Protein AF-A0ABD0RAZ3-F1 (afdb_monomer_lite)

Secondary structure (DSSP, 8-state):
-HHHHHHHTT--GGGHHHHHHHHHHHHT-HHHHHH----HHHHHHIIIIIIIHHHHHHHHHHHTTS-----------TT---

Organism: Cirrhinus mrigala (NCBI:txid683832)

pLDDT: mean 90.65, std 8.87, range [46.56, 96.75]

Structure (mmCIF, N/CA/C/O backbone):
data_AF-A0ABD0RAZ3-F1
#
_entry.id   AF-A0ABD0RAZ3-F1
#
loop_
_atom_site.group_PDB
_atom_site.id
_atom_site.type_symbol
_atom_site.label_atom_id
_atom_site.label_alt_id
_atom_site.label_comp_id
_atom_site.label_asym_id
_atom_site.label_entity_id
_atom_site.label_seq_id
_atom_site.pdbx_PDB_ins_code
_atom_site.Cartn_x
_atom_site.Cartn_y
_atom_site.Cartn_z
_atom_site.occupancy
_atom_site.B_iso_or_equiv
_atom_site.auth_seq_id
_atom_site.auth_comp_id
_atom_site.auth_asym_id
_atom_site.auth_atom_id
_atom_site.pdbx_PDB_model_num
ATOM 1 N N . MET A 1 1 ? -11.457 21.456 3.009 1.00 83.12 1 MET A N 1
ATOM 2 C CA . MET A 1 1 ? -10.591 20.524 3.767 1.00 83.12 1 MET A CA 1
ATOM 3 C C . MET A 1 1 ? -9.577 19.817 2.878 1.00 83.12 1 MET A C 1
ATOM 5 O O . MET A 1 1 ? -8.411 20.108 3.058 1.00 83.12 1 MET A O 1
ATOM 9 N N . VAL A 1 2 ? -9.967 18.990 1.893 1.00 91.56 2 VAL A N 1
ATOM 10 C CA . VAL A 1 2 ? -9.007 18.182 1.095 1.00 91.56 2 VAL A CA 1
ATOM 11 C C . VAL A 1 2 ? -7.873 19.009 0.469 1.00 91.56 2 VAL A C 1
ATOM 13 O O . VAL A 1 2 ? -6.713 18.695 0.694 1.00 91.56 2 VAL A O 1
ATOM 16 N N . LEU A 1 3 ? -8.181 20.098 -0.249 1.00 92.62 3 LEU A N 1
ATOM 17 C CA . LEU A 1 3 ? -7.145 20.944 -0.868 1.00 92.62 3 LEU A CA 1
ATOM 18 C C . LEU A 1 3 ? -6.214 21.615 0.157 1.00 92.62 3 LEU A C 1
ATOM 20 O O . LEU A 1 3 ? -5.023 21.741 -0.098 1.00 92.62 3 LEU A O 1
ATOM 24 N N . GLY A 1 4 ? -6.744 21.997 1.324 1.00 94.56 4 GLY A N 1
ATOM 25 C CA . GLY A 1 4 ? -5.949 22.562 2.418 1.00 94.56 4 GLY A CA 1
ATOM 26 C C . GLY A 1 4 ? -4.985 21.534 3.012 1.00 94.56 4 GLY A C 1
ATOM 27 O O . GLY A 1 4 ? -3.802 21.816 3.128 1.00 94.56 4 GLY A O 1
ATOM 28 N N . THR A 1 5 ? -5.463 20.315 3.282 1.00 93.44 5 THR A N 1
ATOM 29 C CA . THR A 1 5 ? -4.633 19.200 3.774 1.00 93.44 5 THR A CA 1
ATOM 30 C C . THR A 1 5 ? -3.545 18.805 2.773 1.00 93.44 5 THR A C 1
ATOM 32 O O . THR A 1 5 ? -2.430 18.476 3.168 1.00 93.44 5 THR A O 1
ATOM 35 N N . LEU A 1 6 ? -3.845 18.844 1.470 1.00 95.38 6 LEU A N 1
ATOM 36 C CA . LEU A 1 6 ? -2.842 18.594 0.433 1.00 95.38 6 LEU A CA 1
ATOM 37 C C . LEU A 1 6 ? -1.734 19.653 0.457 1.00 95.38 6 LEU A C 1
ATOM 39 O O . LEU A 1 6 ? -0.560 19.292 0.442 1.00 95.38 6 LEU A O 1
ATOM 43 N N . ALA A 1 7 ? -2.105 20.934 0.531 1.00 95.38 7 ALA A N 1
ATOM 44 C CA . ALA A 1 7 ? -1.147 22.034 0.599 1.00 95.38 7 ALA A CA 1
ATOM 45 C C . ALA A 1 7 ? -0.304 21.989 1.886 1.00 95.38 7 ALA A C 1
ATOM 47 O O . ALA A 1 7 ? 0.910 22.151 1.825 1.00 95.38 7 ALA A O 1
ATOM 48 N N . GLU A 1 8 ? -0.928 21.706 3.031 1.00 96.75 8 GLU A N 1
ATOM 49 C CA . GLU A 1 8 ? -0.265 21.621 4.340 1.00 96.75 8 GLU A CA 1
ATOM 50 C C . GLU A 1 8 ? 0.798 20.513 4.400 1.00 96.75 8 GLU A C 1
ATOM 52 O O . GLU A 1 8 ? 1.838 20.676 5.036 1.00 96.75 8 GLU A O 1
ATOM 57 N N . HIS A 1 9 ? 0.565 19.392 3.715 1.00 94.69 9 HIS A N 1
ATOM 58 C CA . HIS A 1 9 ? 1.474 18.243 3.712 1.00 94.69 9 HIS A CA 1
ATOM 59 C C . HIS A 1 9 ? 2.302 18.104 2.428 1.00 94.69 9 HIS A C 1
ATOM 61 O O . HIS A 1 9 ? 2.903 17.050 2.208 1.00 94.69 9 HIS A O 1
ATOM 67 N N . SER A 1 10 ? 2.337 19.138 1.580 1.00 96.69 10 SER A N 1
ATOM 68 C CA . SER A 1 10 ? 3.063 19.134 0.300 1.00 96.69 10 SER A CA 1
ATOM 69 C C . SER A 1 10 ? 2.726 17.925 -0.585 1.00 96.69 10 SER A C 1
ATOM 71 O O . SER A 1 10 ? 3.591 17.353 -1.252 1.00 96.69 10 SER A O 1
ATOM 73 N N . LEU A 1 11 ? 1.462 17.499 -0.569 1.00 95.69 11 LEU A N 1
ATOM 74 C CA . LEU A 1 11 ? 0.990 16.362 -1.350 1.00 95.69 11 LEU A CA 1
ATOM 75 C C . LEU A 1 11 ? 0.599 16.808 -2.769 1.00 95.69 11 LEU A C 1
ATOM 77 O O . LEU A 1 11 ? -0.020 17.862 -2.931 1.00 95.69 11 LEU A O 1
ATOM 81 N N . PRO A 1 12 ? 0.883 15.999 -3.808 1.00 96.56 12 PRO A N 1
ATOM 82 C CA . PRO A 1 12 ? 0.492 16.325 -5.176 1.00 96.56 12 PRO A CA 1
ATOM 83 C C . PRO A 1 12 ? -1.022 16.510 -5.329 1.00 96.56 12 PRO A C 1
ATOM 85 O O . PRO A 1 12 ? -1.808 15.679 -4.868 1.00 96.56 12 PRO A O 1
ATOM 88 N N . PHE A 1 13 ? -1.446 17.538 -6.072 1.00 93.75 13 PHE A N 1
ATOM 89 C CA . PHE A 1 13 ? -2.869 17.771 -6.362 1.00 93.75 13 PHE A CA 1
ATOM 90 C C . PHE A 1 13 ? -3.528 16.628 -7.143 1.00 93.75 13 PHE A C 1
ATOM 92 O O . PHE A 1 13 ? -4.738 16.435 -7.048 1.00 93.75 13 PHE A O 1
ATOM 99 N N . THR A 1 14 ? -2.738 15.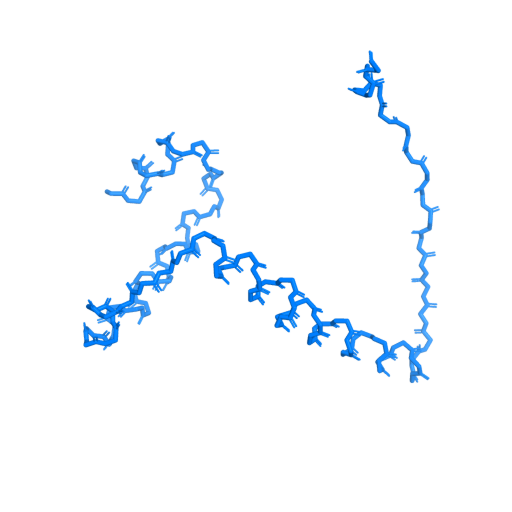812 -7.844 1.00 96.25 14 THR A N 1
ATOM 100 C CA . THR A 1 14 ? -3.205 14.585 -8.506 1.00 96.25 14 THR A CA 1
ATOM 101 C C . THR A 1 14 ? -3.812 13.571 -7.531 1.00 96.25 14 THR A C 1
ATOM 103 O O . THR A 1 14 ? -4.607 12.732 -7.948 1.00 96.25 14 THR A O 1
ATOM 106 N N . MET A 1 15 ? -3.514 13.669 -6.229 1.00 95.62 15 MET A N 1
ATOM 107 C CA . MET A 1 15 ? -4.109 12.822 -5.190 1.00 95.62 15 MET A CA 1
ATOM 108 C C . MET A 1 15 ? -5.502 13.286 -4.743 1.00 95.62 15 MET A C 1
ATOM 110 O O . MET A 1 15 ? -6.219 12.508 -4.113 1.00 95.62 15 MET A O 1
ATOM 114 N N . ALA A 1 16 ? -5.924 14.513 -5.070 1.00 95.38 16 ALA A N 1
ATOM 115 C CA . ALA A 1 16 ? -7.225 15.050 -4.668 1.00 95.38 16 ALA A CA 1
ATOM 116 C C . ALA A 1 16 ? -8.417 14.124 -4.997 1.00 95.38 16 ALA A C 1
ATOM 118 O O . ALA A 1 16 ? -9.166 13.806 -4.070 1.00 95.38 16 ALA A O 1
ATOM 119 N N . PRO A 1 17 ? -8.599 13.623 -6.240 1.00 96.06 17 PRO A N 1
ATOM 120 C CA . PRO A 1 17 ? -9.715 12.726 -6.552 1.00 96.06 17 PRO A CA 1
ATOM 121 C C . PRO A 1 17 ? -9.656 11.406 -5.768 1.00 96.06 17 PRO A C 1
ATOM 123 O O . PRO A 1 17 ? -10.687 10.907 -5.325 1.00 96.06 17 PRO A O 1
ATOM 126 N N . VAL A 1 18 ? -8.455 10.865 -5.532 1.00 95.94 18 VAL A N 1
ATOM 127 C CA . VAL A 1 18 ? -8.268 9.620 -4.768 1.00 95.94 18 VAL A CA 1
ATOM 128 C C . VAL A 1 18 ? -8.717 9.803 -3.319 1.00 95.94 18 VAL A C 1
ATOM 130 O O . VAL A 1 18 ? -9.457 8.974 -2.790 1.00 95.94 18 VAL A O 1
ATOM 133 N N . ILE A 1 19 ? -8.318 10.910 -2.686 1.00 94.06 19 ILE A N 1
ATOM 134 C CA . ILE A 1 19 ? -8.694 11.219 -1.301 1.00 94.06 19 ILE A CA 1
ATOM 135 C C . ILE A 1 19 ? -10.201 11.470 -1.185 1.00 94.06 19 ILE A C 1
ATOM 137 O O . ILE A 1 19 ? -10.816 11.010 -0.223 1.00 94.06 19 ILE A O 1
ATOM 141 N N . VAL A 1 20 ? -10.812 12.156 -2.156 1.00 94.62 20 VAL A N 1
ATOM 142 C CA . VAL A 1 20 ? -12.265 12.396 -2.170 1.00 94.62 20 VAL A CA 1
ATOM 143 C C . VAL A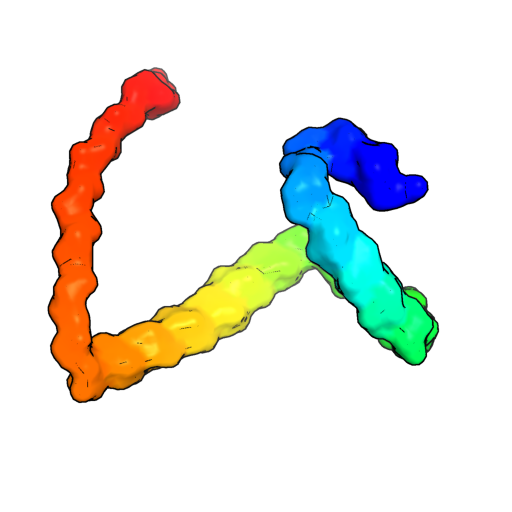 1 20 ? -13.035 11.079 -2.262 1.00 94.62 20 VAL A C 1
ATOM 145 O O . VAL A 1 20 ? -13.920 10.843 -1.439 1.00 94.62 20 VAL A O 1
ATOM 148 N N . ASN A 1 21 ? -12.664 10.195 -3.189 1.00 95.88 21 ASN A N 1
ATOM 149 C CA . ASN A 1 21 ? -13.314 8.890 -3.335 1.00 95.88 21 ASN A CA 1
ATOM 150 C C . ASN A 1 21 ? -13.146 8.024 -2.078 1.00 95.88 21 ASN A C 1
ATOM 152 O O . ASN A 1 21 ? -14.097 7.378 -1.630 1.00 95.88 21 ASN A O 1
ATOM 156 N N . LEU A 1 22 ? -11.955 8.038 -1.469 1.00 91.31 22 LEU A N 1
ATOM 157 C CA . LEU A 1 22 ? -11.704 7.343 -0.207 1.00 91.31 22 LEU A CA 1
ATOM 158 C C . LEU A 1 22 ? -12.598 7.887 0.915 1.00 91.31 22 LEU A C 1
ATOM 160 O O . LEU A 1 22 ? -13.237 7.107 1.615 1.00 91.31 22 LEU A O 1
ATOM 164 N N . ALA A 1 23 ? -12.686 9.210 1.066 1.00 90.81 23 ALA A N 1
ATOM 165 C CA . ALA A 1 23 ? -13.518 9.842 2.086 1.00 90.81 23 ALA A CA 1
ATOM 166 C C . ALA A 1 23 ? -15.010 9.518 1.897 1.00 90.81 23 ALA A C 1
ATOM 168 O O . ALA A 1 23 ? -15.688 9.193 2.870 1.00 90.81 23 ALA A O 1
ATOM 169 N N . GLN A 1 24 ? -15.508 9.548 0.657 1.00 93.69 24 GLN A N 1
ATOM 170 C CA . GLN A 1 24 ? -16.885 9.160 0.333 1.00 93.69 24 GLN A CA 1
ATOM 171 C C . GLN A 1 24 ? -17.161 7.696 0.680 1.00 93.69 24 GLN A C 1
ATOM 173 O O . GLN A 1 24 ? -18.180 7.398 1.297 1.00 93.69 24 GLN A O 1
ATOM 178 N N . THR A 1 25 ? -16.240 6.795 0.332 1.00 93.50 25 THR A N 1
ATOM 179 C CA . THR A 1 25 ? -16.368 5.361 0.628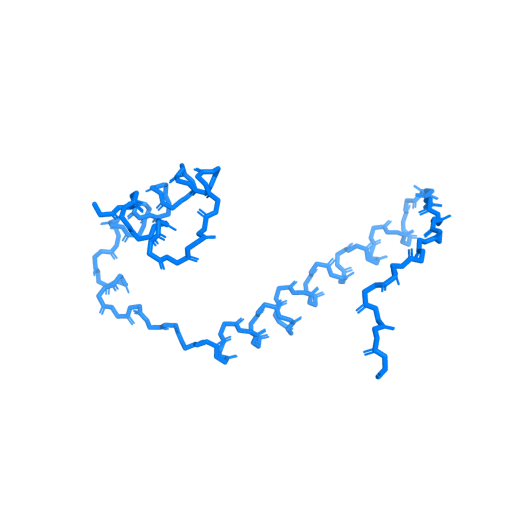 1.00 93.50 25 THR A CA 1
ATOM 180 C C . THR A 1 25 ? -16.372 5.113 2.134 1.00 93.50 25 THR A C 1
ATOM 182 O O . THR A 1 25 ? -17.234 4.407 2.645 1.00 93.50 25 THR A O 1
ATOM 185 N N . LEU A 1 26 ? -15.461 5.742 2.880 1.00 89.69 26 LEU A N 1
ATOM 186 C CA . LEU A 1 26 ? -15.412 5.599 4.335 1.00 89.69 26 LEU A CA 1
ATOM 187 C C . LEU A 1 26 ? -16.654 6.181 5.025 1.00 89.69 26 LEU A C 1
ATOM 189 O O . LEU A 1 26 ? -17.088 5.660 6.048 1.00 89.69 26 LEU A O 1
ATOM 193 N N . ALA A 1 27 ? -17.250 7.238 4.468 1.00 91.94 27 ALA A N 1
ATOM 194 C CA . ALA A 1 27 ? -18.469 7.834 5.007 1.00 91.94 27 ALA A CA 1
ATOM 195 C C . ALA A 1 27 ? -19.698 6.908 4.912 1.00 91.94 27 ALA A C 1
ATOM 197 O O . ALA A 1 27 ? -20.675 7.140 5.631 1.00 91.94 27 ALA A O 1
ATOM 198 N N . GLN A 1 28 ? -19.655 5.865 4.071 1.00 96.06 28 GLN A N 1
ATOM 199 C CA . GLN A 1 28 ? -20.720 4.859 3.975 1.00 96.06 28 GLN A CA 1
ATOM 200 C C . GLN A 1 28 ? -20.844 4.029 5.260 1.00 96.06 28 GLN A C 1
ATOM 202 O O . GLN A 1 28 ? -21.949 3.626 5.615 1.00 96.06 28 GLN A O 1
ATOM 207 N N . ASP A 1 29 ? -19.745 3.839 5.999 1.00 93.81 29 ASP A N 1
ATOM 208 C CA . ASP A 1 29 ? -19.734 3.163 7.297 1.00 93.81 29 ASP A CA 1
ATOM 209 C C . ASP A 1 29 ? -19.201 4.098 8.389 1.00 93.81 29 ASP A C 1
ATOM 211 O O . ASP A 1 29 ? -18.021 4.115 8.753 1.00 93.81 29 ASP A O 1
ATOM 215 N N . LYS A 1 30 ? -20.121 4.886 8.951 1.00 90.62 30 LYS A N 1
ATOM 216 C CA . LYS A 1 30 ? -19.820 5.851 10.016 1.00 90.62 30 LYS A CA 1
ATOM 217 C C . LYS A 1 30 ? -19.243 5.183 11.269 1.00 90.62 30 LYS A C 1
ATOM 219 O O . LYS A 1 30 ? -18.438 5.802 11.967 1.00 90.62 30 LYS A O 1
ATOM 224 N N . VAL A 1 31 ? -19.634 3.940 11.565 1.00 91.62 31 VAL A N 1
ATOM 225 C CA . VAL A 1 31 ? -19.173 3.222 12.762 1.00 91.62 31 VAL A CA 1
ATOM 226 C C . VAL A 1 31 ? -17.720 2.805 12.582 1.00 91.62 31 VAL A C 1
ATOM 228 O O . VAL A 1 31 ? -16.894 3.109 13.449 1.00 91.62 31 VAL A O 1
ATOM 231 N N . ALA A 1 32 ? -17.385 2.181 11.453 1.00 85.50 32 ALA A N 1
ATOM 232 C CA . ALA A 1 32 ? -16.008 1.824 11.132 1.00 85.50 32 ALA A CA 1
ATOM 233 C C . ALA A 1 32 ? -15.117 3.069 11.030 1.00 85.50 32 ALA A C 1
ATOM 235 O O . ALA A 1 32 ? -14.035 3.089 11.624 1.00 85.50 32 ALA A O 1
ATOM 236 N N . LEU A 1 33 ? -15.595 4.134 10.374 1.00 88.81 33 LEU A N 1
ATOM 237 C CA . LEU A 1 33 ? -14.867 5.399 10.258 1.00 88.81 33 LEU A CA 1
ATOM 238 C C . LEU A 1 33 ? -14.545 6.000 11.634 1.00 88.81 33 LEU A C 1
ATOM 240 O O . LEU A 1 33 ? -13.401 6.378 11.874 1.00 88.81 33 LEU A O 1
ATOM 244 N N . SER A 1 34 ? -15.508 6.027 12.563 1.00 90.06 34 SER A N 1
ATOM 245 C CA . SER A 1 34 ? -15.298 6.575 13.916 1.00 90.06 34 SER A CA 1
ATOM 246 C C . SER A 1 34 ? -14.225 5.828 14.723 1.00 90.06 34 SER A C 1
ATOM 248 O O . SER A 1 34 ? -13.598 6.390 15.622 1.00 90.06 34 SER A O 1
ATOM 250 N N . ARG A 1 35 ? -13.998 4.553 14.394 1.00 88.25 35 ARG A N 1
ATOM 251 C CA . ARG A 1 35 ? -13.024 3.676 15.056 1.00 88.25 35 ARG A CA 1
ATOM 252 C C . ARG A 1 35 ? -11.712 3.568 14.282 1.00 88.25 35 ARG A C 1
ATOM 254 O O . ARG A 1 35 ? -10.771 2.943 14.775 1.00 88.25 35 ARG A O 1
ATOM 261 N N . MET A 1 36 ? -11.631 4.162 13.092 1.00 84.19 36 MET A N 1
ATOM 262 C CA . MET A 1 36 ? -10.467 4.065 12.227 1.00 84.19 36 MET A CA 1
ATOM 263 C C . MET A 1 36 ? -9.281 4.803 12.855 1.00 84.19 36 MET A C 1
ATOM 265 O O . MET A 1 36 ? -9.270 6.025 12.984 1.00 84.19 36 MET A O 1
ATOM 269 N N . LYS A 1 37 ? -8.250 4.044 13.229 1.00 87.19 37 LYS A N 1
ATOM 270 C CA . LYS A 1 37 ? -6.963 4.565 13.698 1.00 87.19 37 LYS A CA 1
ATOM 271 C C . LYS A 1 37 ? -5.856 3.909 12.896 1.00 87.19 37 LYS A C 1
ATOM 273 O O . LYS A 1 37 ? -5.782 2.684 12.826 1.00 87.19 37 LYS A O 1
ATOM 278 N N . LEU A 1 38 ? -4.975 4.719 12.317 1.00 86.81 38 LEU A N 1
ATOM 279 C CA . LEU A 1 38 ? -3.830 4.216 11.574 1.00 86.81 38 LEU A CA 1
ATOM 280 C C . LEU A 1 38 ? -2.552 4.903 12.052 1.00 86.81 38 LEU A C 1
ATOM 282 O O . LEU A 1 38 ? -2.279 6.053 11.728 1.00 86.81 38 LEU A O 1
ATOM 286 N N . LEU A 1 39 ? -1.762 4.175 12.839 1.00 92.12 39 LEU A N 1
ATOM 287 C CA . LEU A 1 39 ? -0.439 4.627 13.257 1.00 92.12 39 LEU A CA 1
ATOM 288 C C . LEU A 1 39 ? 0.534 4.531 12.082 1.00 92.12 39 LEU A C 1
ATOM 290 O O . LEU A 1 39 ? 0.522 3.547 11.343 1.00 92.12 39 LEU A O 1
ATOM 294 N N . ARG A 1 40 ? 1.440 5.506 11.956 1.00 90.38 40 ARG A N 1
ATOM 295 C CA . ARG A 1 40 ? 2.462 5.532 10.895 1.00 90.38 40 ARG A CA 1
ATOM 296 C C . ARG A 1 40 ? 3.278 4.235 10.831 1.00 90.38 40 ARG A C 1
ATOM 298 O O . ARG A 1 40 ? 3.530 3.714 9.748 1.00 90.38 40 ARG A O 1
ATOM 305 N N . THR A 1 41 ? 3.674 3.697 11.984 1.00 93.75 41 THR A N 1
ATOM 306 C CA . THR A 1 41 ? 4.435 2.440 12.085 1.00 93.75 41 THR A CA 1
ATOM 307 C C . THR A 1 41 ? 3.610 1.237 11.638 1.00 93.75 41 THR A C 1
ATOM 309 O O . THR A 1 41 ? 4.095 0.419 10.858 1.00 93.75 41 THR A O 1
ATOM 312 N N . ALA A 1 42 ? 2.344 1.167 12.053 1.00 92.00 42 ALA A N 1
ATOM 313 C CA . ALA A 1 42 ? 1.420 0.118 11.636 1.00 92.00 42 ALA A CA 1
ATOM 314 C C . ALA A 1 42 ? 1.132 0.178 10.126 1.00 92.00 42 ALA A C 1
ATOM 316 O O . ALA A 1 42 ? 1.126 -0.861 9.467 1.00 92.00 42 ALA A O 1
ATOM 317 N N . ALA A 1 43 ? 0.951 1.378 9.564 1.00 92.44 43 ALA A N 1
ATOM 318 C CA . ALA A 1 43 ? 0.793 1.581 8.126 1.00 92.44 43 ALA A CA 1
ATOM 319 C C . ALA A 1 43 ? 2.026 1.094 7.360 1.00 92.44 43 ALA A C 1
ATOM 321 O O . ALA A 1 43 ? 1.893 0.281 6.449 1.00 92.44 43 ALA A O 1
ATOM 322 N N . LYS A 1 44 ? 3.230 1.517 7.776 1.00 93.94 44 LYS A N 1
ATOM 323 C CA . LYS A 1 44 ? 4.492 1.077 7.162 1.00 93.94 44 LYS A CA 1
ATOM 324 C C . LYS A 1 44 ? 4.628 -0.447 7.195 1.00 93.94 44 LYS A C 1
ATOM 326 O O . LYS A 1 44 ? 4.927 -1.052 6.171 1.00 93.94 44 LYS A O 1
ATOM 331 N N . TYR A 1 45 ? 4.363 -1.067 8.344 1.00 94.12 45 TYR A N 1
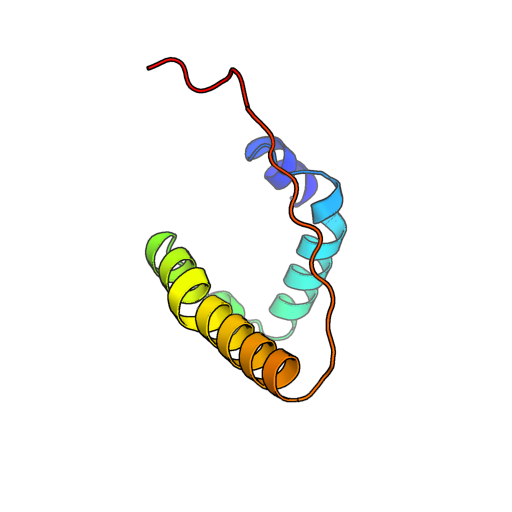ATOM 332 C CA . TYR A 1 45 ? 4.435 -2.520 8.484 1.00 94.12 45 TYR A CA 1
ATOM 333 C C . TYR A 1 45 ? 3.444 -3.235 7.555 1.00 94.12 45 TYR A C 1
ATOM 335 O O . TYR A 1 45 ? 3.835 -4.139 6.819 1.00 94.12 45 TYR A O 1
ATOM 343 N N . LYS A 1 46 ? 2.176 -2.799 7.530 1.00 93.25 46 LYS A N 1
ATOM 344 C CA . LYS A 1 46 ? 1.135 -3.372 6.658 1.00 93.25 46 LYS A CA 1
ATOM 345 C C . LYS A 1 46 ? 1.458 -3.195 5.173 1.00 93.25 46 LYS A C 1
ATOM 347 O O . LYS A 1 46 ? 1.235 -4.123 4.40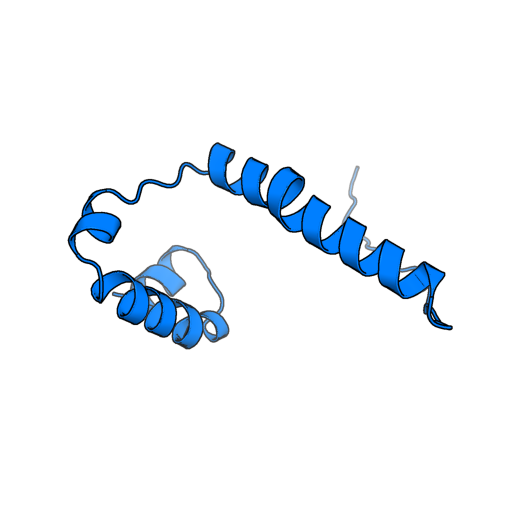0 1.00 93.25 46 LYS A O 1
ATOM 352 N N . MET A 1 47 ? 2.004 -2.043 4.784 1.00 94.38 47 MET A N 1
ATOM 353 C CA . MET A 1 47 ? 2.452 -1.779 3.414 1.00 94.38 47 MET A CA 1
ATOM 354 C C . MET A 1 47 ? 3.555 -2.749 2.991 1.00 94.38 47 MET A C 1
ATOM 356 O O . MET A 1 47 ? 3.433 -3.373 1.945 1.00 94.38 47 MET A O 1
ATOM 360 N N . VAL A 1 48 ? 4.607 -2.902 3.801 1.00 93.25 48 VAL A N 1
ATOM 361 C CA . VAL A 1 48 ? 5.782 -3.712 3.440 1.00 93.25 48 VAL A CA 1
ATOM 362 C C . VAL A 1 48 ? 5.492 -5.208 3.565 1.00 93.25 48 VAL A C 1
ATOM 364 O O . VAL A 1 48 ? 5.646 -5.95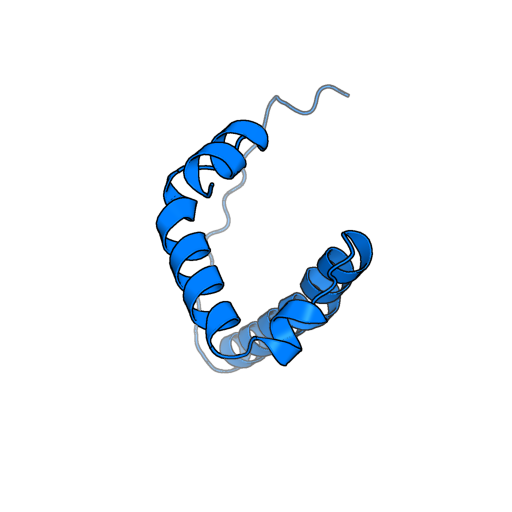9 2.605 1.00 93.25 48 VAL A O 1
ATOM 367 N N . HIS A 1 49 ? 5.044 -5.653 4.738 1.00 92.69 49 HIS A N 1
ATOM 368 C CA . HIS A 1 49 ? 4.937 -7.080 5.053 1.00 92.69 49 HIS A CA 1
ATOM 369 C C . HIS A 1 49 ? 3.577 -7.689 4.713 1.00 92.69 49 HIS A C 1
ATOM 371 O O . HIS A 1 49 ? 3.483 -8.902 4.550 1.00 92.69 49 HIS A O 1
ATOM 377 N N . GLY A 1 50 ? 2.527 -6.872 4.611 1.00 93.38 50 GLY A N 1
ATOM 378 C CA . GLY A 1 50 ? 1.201 -7.328 4.197 1.00 93.38 50 GLY A CA 1
ATOM 379 C C . GLY A 1 50 ? 1.031 -7.218 2.688 1.00 93.38 50 GLY A C 1
ATOM 380 O O . GLY A 1 50 ? 1.098 -8.209 1.958 1.00 93.38 50 GLY A O 1
ATOM 381 N N . MET A 1 51 ? 0.819 -5.990 2.215 1.00 94.12 51 MET A N 1
ATOM 382 C CA . MET A 1 51 ? 0.541 -5.741 0.801 1.00 94.12 51 MET A CA 1
ATOM 383 C C . MET A 1 51 ? 1.748 -6.038 -0.082 1.00 94.12 51 MET A C 1
ATOM 385 O O . MET A 1 51 ? 1.593 -6.756 -1.063 1.00 94.12 51 MET A O 1
ATOM 389 N N . GLY A 1 52 ? 2.939 -5.557 0.283 1.00 94.31 52 GLY A N 1
ATOM 390 C CA . GLY A 1 52 ? 4.172 -5.790 -0.468 1.00 94.31 52 GLY A CA 1
ATOM 391 C C . GLY A 1 52 ? 4.411 -7.276 -0.708 1.00 94.31 52 GLY A C 1
ATOM 392 O O . GLY A 1 52 ? 4.508 -7.697 -1.856 1.00 94.31 52 GLY A O 1
ATOM 393 N N . LYS A 1 53 ? 4.355 -8.085 0.357 1.00 95.25 53 LYS A N 1
ATOM 394 C CA . LYS A 1 53 ? 4.435 -9.548 0.256 1.00 95.25 53 LYS A CA 1
ATOM 395 C C . LYS A 1 53 ? 3.380 -10.133 -0.691 1.00 95.25 53 LYS A C 1
ATOM 397 O O . LYS A 1 53 ? 3.724 -10.898 -1.583 1.00 95.25 53 LYS A O 1
ATOM 402 N N . THR A 1 54 ? 2.116 -9.732 -0.544 1.00 96.19 54 THR A N 1
ATOM 403 C CA . THR A 1 54 ? 1.014 -10.222 -1.397 1.00 96.19 54 THR A CA 1
ATOM 404 C C . THR A 1 54 ? 1.257 -9.913 -2.879 1.00 96.19 54 THR A C 1
ATOM 406 O O . THR A 1 54 ? 1.045 -10.768 -3.741 1.00 96.19 54 THR A O 1
ATOM 409 N N . PHE A 1 55 ? 1.724 -8.702 -3.195 1.00 95.88 55 PHE A N 1
ATOM 410 C CA . PHE A 1 55 ? 2.062 -8.324 -4.566 1.00 95.88 55 PHE A CA 1
ATOM 411 C C . PHE A 1 55 ? 3.264 -9.109 -5.091 1.00 95.88 55 PHE A C 1
ATOM 413 O O . PHE A 1 55 ? 3.199 -9.604 -6.215 1.00 95.88 55 PHE A O 1
ATOM 420 N N . SER A 1 56 ? 4.321 -9.264 -4.290 1.00 95.62 56 SER A N 1
ATOM 421 C CA . SER A 1 56 ? 5.503 -10.050 -4.653 1.00 95.62 56 SER A CA 1
ATOM 422 C C . SER A 1 56 ? 5.142 -11.499 -4.967 1.00 95.62 56 SER A C 1
ATOM 424 O O . SER A 1 56 ? 5.494 -11.987 -6.039 1.00 95.62 56 SER A O 1
ATOM 426 N N . ASP A 1 57 ? 4.379 -12.160 -4.095 1.00 96.56 57 ASP A N 1
ATOM 427 C CA . ASP A 1 57 ? 3.969 -13.555 -4.282 1.00 96.56 57 ASP A CA 1
ATOM 428 C C . ASP A 1 57 ? 3.147 -13.719 -5.572 1.00 96.56 57 ASP A C 1
ATOM 430 O O . ASP A 1 57 ? 3.382 -14.639 -6.364 1.00 96.56 57 ASP A O 1
ATOM 434 N N . ARG A 1 58 ? 2.228 -12.779 -5.840 1.00 95.69 58 ARG A N 1
ATOM 435 C CA . ARG A 1 58 ? 1.437 -12.756 -7.079 1.00 95.69 58 ARG A CA 1
ATOM 436 C C . ARG A 1 58 ? 2.313 -12.571 -8.318 1.00 95.69 58 ARG A C 1
ATOM 438 O O . ARG A 1 58 ? 2.136 -13.289 -9.300 1.00 95.69 58 ARG A O 1
ATOM 445 N N . ILE A 1 59 ? 3.245 -11.620 -8.283 1.00 94.81 59 ILE A N 1
ATOM 446 C CA . ILE A 1 59 ? 4.150 -11.337 -9.404 1.00 94.81 59 ILE A CA 1
ATOM 447 C C . ILE A 1 59 ? 5.044 -12.547 -9.685 1.00 94.81 59 ILE A C 1
ATOM 449 O O . ILE A 1 59 ? 5.117 -12.982 -10.831 1.00 94.81 59 ILE A O 1
ATOM 453 N N . ILE A 1 60 ? 5.651 -13.145 -8.657 1.00 95.31 60 ILE A N 1
ATOM 454 C CA . ILE A 1 60 ? 6.504 -14.336 -8.795 1.00 95.31 60 ILE A CA 1
ATOM 455 C C . ILE A 1 60 ? 5.712 -15.507 -9.388 1.00 95.31 60 ILE A C 1
ATOM 457 O O . ILE A 1 60 ? 6.206 -16.197 -10.279 1.00 95.31 60 ILE A O 1
ATOM 461 N N . SER A 1 61 ? 4.479 -15.727 -8.923 1.00 96.25 61 SER A N 1
ATOM 462 C CA . SER A 1 61 ? 3.603 -16.776 -9.458 1.00 96.25 61 SER A CA 1
ATOM 463 C C . SER A 1 61 ? 3.319 -16.583 -10.950 1.00 96.25 61 SER A C 1
ATOM 465 O O . SER A 1 61 ? 3.359 -17.548 -11.713 1.00 96.25 61 SER A O 1
ATOM 467 N N . ASN A 1 62 ? 3.092 -15.340 -11.381 1.00 95.19 62 ASN A N 1
ATOM 468 C CA . ASN A 1 62 ? 2.844 -15.015 -12.785 1.00 95.19 62 ASN A CA 1
ATOM 469 C C . ASN A 1 62 ? 4.109 -15.155 -13.640 1.00 95.19 62 ASN A C 1
ATOM 471 O O . ASN A 1 62 ? 4.056 -15.776 -14.697 1.00 95.19 62 ASN A O 1
ATOM 475 N N . ILE A 1 63 ? 5.247 -14.651 -13.157 1.00 94.94 63 ILE A N 1
ATOM 476 C CA . ILE A 1 63 ? 6.552 -14.740 -13.829 1.00 94.94 63 ILE A CA 1
ATOM 477 C C . ILE A 1 63 ? 6.971 -16.198 -14.066 1.00 94.94 63 ILE A C 1
ATOM 479 O O . ILE A 1 63 ? 7.530 -16.523 -15.107 1.00 94.94 63 ILE A O 1
ATOM 483 N N . LYS A 1 64 ? 6.666 -17.105 -13.131 1.00 94.38 64 LYS A N 1
ATOM 484 C CA . LYS A 1 64 ? 6.945 -18.541 -13.300 1.00 94.38 64 LYS A CA 1
ATOM 485 C C . LYS A 1 64 ? 6.100 -19.209 -14.390 1.00 94.38 64 LYS A C 1
ATOM 487 O O . LYS A 1 64 ? 6.461 -20.291 -14.839 1.00 94.38 64 LYS A O 1
ATOM 492 N N . LYS A 1 65 ? 4.959 -18.621 -14.760 1.00 95.88 65 LYS A N 1
ATOM 493 C CA . LYS A 1 65 ? 3.980 -19.214 -15.686 1.00 95.88 65 LYS A CA 1
ATOM 494 C C . LYS A 1 65 ? 3.991 -18.573 -17.068 1.00 95.88 65 LYS A C 1
ATOM 496 O O . LYS A 1 65 ? 3.580 -19.218 -18.026 1.00 95.88 65 LYS A O 1
ATOM 501 N N . LEU A 1 66 ? 4.392 -17.309 -17.162 1.00 94.25 66 LEU A N 1
ATOM 502 C CA . LEU A 1 66 ? 4.268 -16.501 -18.367 1.00 94.25 66 LEU A CA 1
ATOM 503 C C . LEU A 1 66 ? 5.645 -15.983 -18.796 1.00 94.25 66 LEU A C 1
ATOM 505 O O . LEU A 1 66 ? 6.394 -15.506 -17.940 1.00 94.25 66 LEU A O 1
ATOM 509 N N . PRO A 1 67 ? 5.977 -16.022 -20.100 1.00 92.56 67 PRO A N 1
ATOM 510 C CA . PRO A 1 67 ? 7.141 -15.317 -20.617 1.00 92.56 67 PRO A CA 1
ATOM 511 C C . PRO A 1 67 ? 7.060 -13.831 -20.262 1.00 92.56 67 PRO A C 1
ATOM 513 O O . PRO A 1 67 ? 5.995 -13.218 -20.349 1.00 92.56 67 PRO A O 1
ATOM 516 N N . PHE A 1 68 ? 8.190 -13.248 -19.878 1.00 92.69 68 PHE A N 1
ATOM 517 C CA . PHE A 1 68 ? 8.294 -11.832 -19.550 1.00 92.69 68 PHE A CA 1
ATOM 518 C C . PHE A 1 68 ? 9.632 -11.281 -20.044 1.00 92.69 68 PHE A C 1
ATOM 520 O O . PHE A 1 68 ? 10.607 -12.016 -20.194 1.00 92.69 68 PHE A O 1
ATOM 527 N N . SER A 1 69 ? 9.674 -9.975 -20.272 1.00 93.00 69 SER A N 1
ATOM 528 C CA . SER A 1 69 ? 10.898 -9.221 -20.525 1.00 93.00 69 SER A CA 1
ATOM 529 C C . SER A 1 69 ? 11.061 -8.173 -19.434 1.00 93.00 69 SER A C 1
ATOM 531 O O . SER A 1 69 ? 10.074 -7.593 -18.978 1.00 93.00 69 SER A O 1
ATOM 533 N N . ILE A 1 70 ? 12.298 -7.907 -19.030 1.00 90.69 70 ILE A N 1
ATOM 534 C CA . ILE A 1 70 ? 12.618 -6.844 -18.082 1.00 90.69 70 ILE A CA 1
ATOM 535 C C . ILE A 1 70 ? 13.665 -5.926 -18.702 1.00 90.69 70 ILE A C 1
ATOM 537 O O . ILE A 1 70 ? 14.687 -6.392 -19.199 1.00 90.69 70 ILE A O 1
ATOM 541 N N . ASN A 1 71 ? 13.390 -4.624 -18.677 1.00 90.75 71 ASN A N 1
ATOM 542 C CA . ASN A 1 71 ? 14.370 -3.613 -19.045 1.00 90.75 71 ASN A CA 1
ATOM 543 C C . ASN A 1 71 ? 15.166 -3.276 -17.787 1.00 90.75 71 ASN A C 1
ATOM 545 O O . ASN A 1 71 ? 14.588 -2.844 -16.788 1.00 90.75 71 ASN A O 1
ATOM 549 N N . LEU A 1 72 ? 16.472 -3.521 -17.832 1.00 90.69 72 LEU A N 1
ATOM 550 C CA . LEU A 1 72 ? 17.404 -3.142 -16.781 1.00 90.69 72 LEU A CA 1
ATOM 551 C C . LEU A 1 72 ? 18.124 -1.883 -17.253 1.00 90.69 72 LEU A C 1
ATOM 553 O O . LEU A 1 72 ? 18.846 -1.933 -18.244 1.00 90.69 72 LEU A O 1
ATOM 557 N N . ASP A 1 73 ? 17.876 -0.772 -16.567 1.00 89.50 73 ASP A N 1
ATOM 558 C CA . ASP A 1 73 ? 18.539 0.505 -16.813 1.00 89.50 73 ASP A CA 1
ATOM 559 C C . ASP A 1 73 ? 19.302 0.920 -15.555 1.00 89.50 73 ASP A C 1
ATOM 561 O O . ASP A 1 73 ? 18.788 0.796 -14.437 1.00 89.50 73 ASP A O 1
ATOM 565 N N . GLU A 1 74 ? 20.538 1.373 -15.736 1.00 86.88 74 GLU A N 1
ATOM 566 C CA . GLU A 1 74 ? 21.407 1.817 -14.652 1.00 86.88 74 GLU A CA 1
ATOM 567 C C . GLU A 1 74 ? 21.469 3.345 -14.665 1.00 86.88 74 GLU A C 1
ATOM 569 O O . GLU A 1 74 ? 22.016 3.957 -15.578 1.00 86.88 74 GLU A O 1
ATOM 574 N N . ALA A 1 75 ? 20.911 3.970 -13.627 1.00 83.88 75 ALA A N 1
ATOM 575 C CA . ALA A 1 75 ? 20.950 5.414 -13.447 1.00 83.88 75 ALA A CA 1
ATOM 576 C C . ALA A 1 75 ? 21.829 5.775 -12.244 1.00 83.88 75 ALA A C 1
ATOM 578 O O . ALA A 1 75 ? 21.635 5.264 -11.141 1.00 83.88 75 ALA A O 1
ATOM 579 N N . THR A 1 76 ? 22.767 6.703 -12.434 1.00 80.19 76 THR A N 1
ATOM 580 C CA . THR A 1 76 ? 23.552 7.296 -11.343 1.00 80.19 76 THR A CA 1
ATOM 581 C C . THR A 1 76 ? 22.921 8.623 -10.927 1.00 80.19 76 THR A C 1
ATOM 583 O O . THR A 1 76 ? 22.758 9.512 -11.764 1.00 80.19 76 THR A O 1
ATOM 586 N N . SER A 1 77 ? 22.586 8.798 -9.644 1.00 80.81 77 SER A N 1
ATOM 587 C CA . SER A 1 77 ? 22.195 10.111 -9.114 1.00 80.81 77 SER A CA 1
ATOM 588 C C . SER A 1 77 ? 23.394 10.781 -8.439 1.00 80.81 77 SER A C 1
ATOM 590 O O . SER A 1 77 ? 24.116 10.175 -7.656 1.00 80.81 77 SER A O 1
ATOM 592 N N . SER A 1 78 ? 23.621 12.061 -8.733 1.00 76.12 78 SER A N 1
ATOM 593 C CA . SER A 1 78 ? 24.688 12.862 -8.109 1.00 76.12 78 SER A CA 1
ATOM 594 C C . SER A 1 78 ? 24.320 13.385 -6.711 1.00 76.12 78 SER A C 1
ATOM 596 O O . SER A 1 78 ? 25.056 14.178 -6.124 1.00 76.12 78 SER A O 1
ATOM 598 N N . SER A 1 79 ? 23.168 12.968 -6.178 1.00 69.12 79 SER A N 1
ATOM 599 C CA . SER A 1 79 ? 22.625 13.392 -4.884 1.00 69.12 79 SER A CA 1
ATOM 600 C C . SER A 1 79 ? 23.165 12.608 -3.682 1.00 69.12 79 SER A C 1
ATOM 602 O O . SER A 1 79 ? 22.956 13.054 -2.555 1.00 69.12 79 SER A O 1
ATOM 604 N N . ASP A 1 80 ? 23.915 11.522 -3.894 1.00 59.25 80 ASP A N 1
ATOM 605 C CA . ASP A 1 80 ? 24.709 10.869 -2.845 1.00 59.25 80 ASP A CA 1
ATOM 606 C C . ASP A 1 80 ? 25.999 11.663 -2.583 1.00 59.25 80 ASP A C 1
ATOM 608 O O . ASP A 1 80 ? 27.105 11.297 -2.990 1.00 59.25 80 ASP A O 1
ATOM 612 N N . LYS A 1 81 ? 25.868 12.793 -1.883 1.00 52.03 81 LYS A N 1
ATOM 613 C CA . LYS A 1 81 ? 27.008 13.364 -1.159 1.00 52.03 81 LYS A CA 1
ATOM 614 C C . LYS A 1 81 ? 27.162 12.582 0.145 1.00 52.03 81 LYS A C 1
ATOM 616 O O . LYS A 1 81 ? 26.342 12.733 1.046 1.00 52.03 81 LYS A O 1
ATOM 621 N N . LYS A 1 82 ? 28.183 11.721 0.175 1.00 46.56 82 LYS A N 1
ATOM 622 C CA . LYS A 1 82 ? 28.749 11.110 1.388 1.00 46.56 82 LYS A CA 1
ATOM 623 C C . LYS A 1 82 ? 29.013 12.140 2.482 1.00 46.56 82 LYS A C 1
ATOM 625 O O . LYS A 1 82 ? 29.436 13.264 2.127 1.00 46.56 82 LYS A O 1
#

Radius of gyration: 18.98 Å; chains: 1; bounding box: 50×42×36 Å

Sequence (82 aa):
MVLGTLAEHSLPFTMAPVIVNLAQTLAQDKVALSRMKLLRTAAKYKMVHGMGKTFSDRIISNIKKLPFSINLDEATSSSDKK

Foldseek 3Di:
DLVVVCVVVVHDPVCSVVVVVVVVVLVVPPPCVVVDDDDPVNVVCCVCVPVVVVVVVVVVVDVVPDDDDDDDDDDDDPPPPD